Protein AF-A0A258ZJG5-F1 (afdb_monomer_lite)

Foldseek 3Di:
DPPDPPFDWAAAPDDDDKAKWKFFADPSHGPDIDGQDDPPPDDSVVVVVVRCVVSVVRHDIFIAIQDPRITTGDPPPPPPPPPD

Structure (mmCIF, N/CA/C/O backbone):
data_AF-A0A258ZJG5-F1
#
_entry.id   AF-A0A258ZJG5-F1
#
loop_
_atom_site.group_PDB
_atom_site.id
_atom_site.type_symbol
_atom_site.label_atom_id
_atom_site.label_alt_id
_atom_site.label_comp_id
_atom_site.label_asym_id
_atom_site.label_entity_id
_atom_site.label_seq_id
_atom_site.pdbx_PDB_ins_code
_atom_site.Cartn_x
_atom_site.Cartn_y
_atom_site.Cartn_z
_atom_site.occupancy
_atom_site.B_iso_or_equiv
_atom_site.auth_seq_id
_atom_site.auth_comp_id
_atom_site.auth_asym_id
_atom_site.auth_atom_id
_atom_site.pdbx_PDB_model_num
ATOM 1 N N . MET A 1 1 ? 12.635 -26.878 3.933 1.00 39.19 1 MET A N 1
ATOM 2 C CA . MET A 1 1 ? 13.076 -25.465 3.900 1.00 39.19 1 MET A CA 1
ATOM 3 C C . MET A 1 1 ? 11.971 -24.645 3.252 1.00 39.19 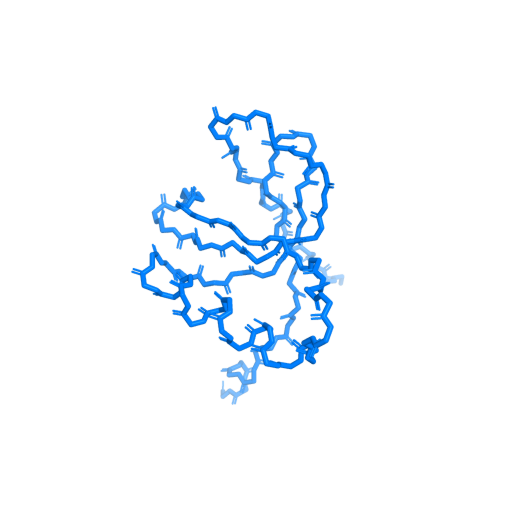1 MET A C 1
ATOM 5 O O . MET A 1 1 ? 11.590 -24.969 2.136 1.00 39.19 1 MET A O 1
ATOM 9 N N . LYS A 1 2 ? 11.383 -23.661 3.949 1.00 43.88 2 LYS A N 1
ATOM 10 C CA . LYS A 1 2 ? 10.423 -22.742 3.317 1.00 43.88 2 LYS A CA 1
ATOM 11 C C . LYS A 1 2 ? 11.227 -21.791 2.436 1.00 43.88 2 LYS A C 1
ATOM 13 O O . LYS A 1 2 ? 11.890 -20.903 2.958 1.00 43.88 2 LYS A O 1
ATOM 18 N N . ILE A 1 3 ? 11.211 -22.025 1.129 1.00 47.41 3 ILE A N 1
ATOM 19 C CA . ILE A 1 3 ? 11.754 -21.090 0.145 1.00 47.41 3 ILE A CA 1
ATOM 20 C C . ILE A 1 3 ? 10.866 -19.849 0.241 1.00 47.41 3 ILE A C 1
ATOM 22 O O . ILE A 1 3 ? 9.711 -19.876 -0.182 1.00 47.41 3 ILE A O 1
ATOM 26 N N . MET A 1 4 ? 11.350 -18.798 0.906 1.00 49.81 4 MET A N 1
ATOM 27 C CA . MET A 1 4 ? 10.672 -17.509 0.852 1.00 49.81 4 MET A CA 1
ATOM 28 C C . MET A 1 4 ? 10.716 -17.057 -0.609 1.00 49.81 4 MET A C 1
ATOM 30 O O . MET A 1 4 ? 11.799 -17.094 -1.200 1.00 49.81 4 MET A O 1
ATOM 34 N N . PRO A 1 5 ? 9.576 -16.683 -1.216 1.00 54.69 5 PRO A N 1
ATOM 35 C CA . PRO A 1 5 ? 9.600 -16.147 -2.564 1.00 54.69 5 PRO A CA 1
ATOM 36 C C . PRO A 1 5 ? 10.557 -14.947 -2.593 1.00 54.69 5 PRO A C 1
ATOM 38 O O . PRO A 1 5 ? 10.636 -14.216 -1.596 1.00 54.69 5 PRO A O 1
ATOM 41 N N . PRO A 1 6 ? 11.307 -14.757 -3.692 1.00 61.94 6 PRO A N 1
ATOM 42 C CA . PRO A 1 6 ? 12.224 -13.636 -3.815 1.00 61.94 6 PRO A CA 1
ATOM 43 C C . PRO A 1 6 ? 11.481 -12.337 -3.499 1.00 61.94 6 PRO A C 1
ATOM 45 O O . PRO A 1 6 ? 10.358 -12.119 -3.961 1.00 61.94 6 PRO A O 1
ATOM 48 N N . VAL A 1 7 ? 12.093 -11.499 -2.661 1.00 68.19 7 VAL A N 1
ATOM 49 C CA . VAL A 1 7 ? 11.535 -10.195 -2.301 1.00 68.19 7 VAL A CA 1
ATOM 50 C C . VAL A 1 7 ? 11.419 -9.384 -3.590 1.00 68.19 7 VAL A C 1
ATOM 52 O O . VAL A 1 7 ? 12.427 -9.015 -4.186 1.00 68.19 7 VAL A O 1
ATOM 55 N N . LYS A 1 8 ? 10.189 -9.164 -4.065 1.00 82.50 8 LYS A N 1
ATOM 56 C CA . LYS A 1 8 ? 9.932 -8.386 -5.281 1.00 82.50 8 LYS A CA 1
ATOM 57 C C . LYS A 1 8 ? 10.060 -6.904 -4.950 1.00 82.50 8 LYS A C 1
ATOM 59 O O . LYS A 1 8 ? 9.338 -6.414 -4.090 1.00 82.50 8 LYS A O 1
ATOM 64 N N . TYR A 1 9 ? 10.956 -6.201 -5.628 1.00 88.06 9 TYR A N 1
ATOM 65 C CA . TYR A 1 9 ? 11.113 -4.755 -5.498 1.00 88.06 9 TYR A CA 1
ATOM 66 C C . TYR A 1 9 ? 10.314 -4.071 -6.598 1.00 88.06 9 TYR A C 1
ATOM 68 O O . TYR A 1 9 ? 10.409 -4.461 -7.761 1.00 88.06 9 TYR A O 1
ATOM 76 N N . TYR A 1 10 ? 9.540 -3.053 -6.237 1.00 91.31 10 TYR A N 1
ATOM 77 C CA . TYR A 1 10 ? 8.830 -2.229 -7.205 1.00 91.31 10 TYR A CA 1
ATOM 78 C C . TYR A 1 10 ? 9.490 -0.849 -7.262 1.00 91.31 10 TYR A C 1
ATOM 80 O O . TYR A 1 10 ? 9.448 -0.133 -6.256 1.00 91.31 10 TYR A O 1
ATOM 88 N N . PRO A 1 11 ? 10.116 -0.465 -8.385 1.00 91.81 11 PRO A N 1
ATOM 89 C CA . PRO A 1 11 ? 10.766 0.833 -8.501 1.00 91.81 11 PRO A CA 1
ATOM 90 C C . PRO A 1 11 ? 9.733 1.956 -8.395 1.00 91.81 11 PRO A C 1
ATOM 92 O O . PRO A 1 11 ? 8.611 1.836 -8.891 1.00 91.81 11 PRO A O 1
ATOM 95 N N . LEU A 1 12 ? 10.112 3.049 -7.737 1.00 91.50 12 LEU A N 1
ATOM 96 C CA . LEU A 1 12 ? 9.277 4.239 -7.628 1.00 91.50 12 LEU A CA 1
ATOM 97 C C . LEU A 1 12 ? 9.736 5.294 -8.643 1.00 91.50 12 LEU A C 1
ATOM 99 O O . LEU A 1 12 ? 10.932 5.408 -8.905 1.00 91.50 12 LEU A O 1
ATOM 103 N N . PRO A 1 13 ?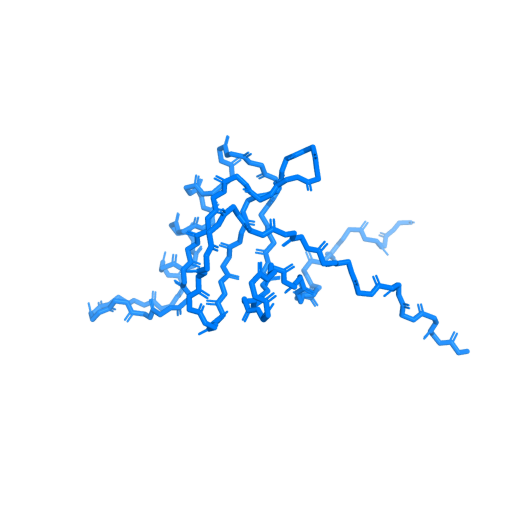 8.812 6.090 -9.211 1.00 86.31 13 PRO A N 1
ATOM 104 C CA . PRO A 1 13 ? 9.148 7.057 -10.260 1.00 86.31 13 PRO A CA 1
ATOM 105 C C . PRO A 1 13 ? 10.018 8.221 -9.761 1.00 86.31 13 PRO A C 1
ATOM 107 O O . PRO A 1 13 ? 10.644 8.918 -10.559 1.00 86.31 13 PRO A O 1
ATOM 110 N N . HIS A 1 14 ? 10.045 8.451 -8.448 1.00 86.56 14 HIS A N 1
ATOM 111 C CA . HIS A 1 14 ? 10.761 9.542 -7.791 1.00 86.56 14 HIS A CA 1
ATOM 112 C C . HIS A 1 14 ? 11.358 9.031 -6.471 1.00 86.56 14 HIS A C 1
ATOM 114 O O . HIS A 1 14 ? 10.886 8.023 -5.936 1.00 86.56 14 HIS A O 1
ATOM 120 N N . PRO A 1 15 ? 12.360 9.714 -5.896 1.00 85.38 15 PRO A N 1
ATOM 121 C CA . PRO A 1 15 ? 12.855 9.370 -4.574 1.00 85.38 15 PRO A CA 1
ATOM 122 C C . PRO A 1 15 ? 11.808 9.694 -3.498 1.00 85.38 15 PRO A C 1
ATOM 124 O O . PRO A 1 15 ? 11.560 10.853 -3.181 1.00 85.38 15 PRO A O 1
ATOM 127 N N . PHE A 1 16 ? 11.210 8.653 -2.919 1.00 89.56 16 PHE A N 1
ATOM 128 C CA . PHE A 1 16 ? 10.316 8.764 -1.765 1.00 89.56 16 PHE A CA 1
ATOM 129 C C . PHE A 1 16 ? 11.079 8.525 -0.454 1.00 89.56 16 PHE A C 1
ATOM 131 O O . PHE A 1 16 ? 12.003 7.703 -0.432 1.00 89.56 16 PHE A O 1
ATOM 138 N N . PRO A 1 17 ? 10.704 9.198 0.650 1.00 91.12 17 PRO A N 1
ATOM 139 C CA . PRO A 1 17 ? 11.314 8.954 1.948 1.00 91.12 17 PRO A CA 1
ATOM 140 C C . PRO A 1 17 ? 11.043 7.524 2.427 1.00 91.12 17 PRO A C 1
ATOM 142 O O . PRO A 1 17 ? 9.964 6.961 2.216 1.00 91.12 17 PRO A O 1
ATOM 145 N N . SER A 1 18 ? 12.027 6.932 3.099 1.00 91.94 18 SER A N 1
ATOM 146 C CA . SER A 1 18 ? 11.891 5.606 3.701 1.00 91.94 18 SER A CA 1
ATOM 147 C C . SER A 1 18 ? 10.784 5.601 4.755 1.00 91.94 18 SER A C 1
ATOM 149 O O . SER A 1 18 ? 10.709 6.491 5.597 1.00 91.94 18 SER A O 1
ATOM 151 N N . GLY A 1 19 ? 9.935 4.575 4.749 1.00 92.31 19 GLY A N 1
ATOM 152 C CA . GLY A 1 19 ? 8.829 4.483 5.702 1.00 92.31 19 GLY A CA 1
ATOM 153 C C . GLY A 1 19 ? 7.881 3.332 5.405 1.00 92.31 19 GLY A C 1
ATOM 154 O O . GLY A 1 19 ? 7.931 2.737 4.330 1.00 92.31 19 GLY A O 1
ATOM 155 N N . LYS A 1 20 ? 7.022 2.992 6.372 1.00 93.06 20 LYS A N 1
ATOM 156 C CA . LYS A 1 20 ? 5.971 1.980 6.187 1.00 93.06 20 LYS A CA 1
ATOM 157 C C . LYS A 1 20 ? 4.824 2.588 5.390 1.00 93.06 20 LYS A C 1
ATOM 159 O O . LYS A 1 20 ? 4.349 3.666 5.737 1.00 93.06 20 LYS A O 1
ATOM 164 N N . VAL A 1 21 ? 4.357 1.880 4.369 1.00 94.50 21 VAL A N 1
ATOM 165 C CA . VAL A 1 21 ? 3.308 2.360 3.462 1.00 94.50 21 VAL A CA 1
ATOM 166 C C . VAL A 1 21 ? 2.309 1.253 3.136 1.00 94.50 21 VAL A C 1
ATOM 168 O O . VAL A 1 21 ? 2.643 0.063 3.139 1.00 94.50 21 VAL A O 1
ATOM 171 N N . TRP A 1 22 ? 1.085 1.644 2.801 1.00 94.81 22 TRP A N 1
ATOM 172 C CA . TRP A 1 22 ? 0.211 0.846 1.948 1.00 94.81 22 TRP A CA 1
ATOM 173 C C . TRP A 1 22 ? 0.378 1.316 0.506 1.00 94.81 22 TRP A C 1
ATOM 175 O O . TRP A 1 22 ? 0.342 2.517 0.256 1.00 94.81 22 TRP A O 1
ATOM 185 N N . ALA A 1 23 ? 0.536 0.393 -0.436 1.00 94.62 23 ALA A N 1
ATOM 186 C CA . ALA A 1 23 ? 0.707 0.698 -1.852 1.00 94.62 23 ALA A CA 1
ATOM 187 C C . ALA A 1 23 ? -0.351 -0.017 -2.698 1.00 94.62 23 ALA A C 1
ATOM 189 O O . ALA A 1 23 ? -0.705 -1.164 -2.420 1.00 94.62 23 ALA A O 1
ATOM 190 N N . ALA A 1 24 ? -0.852 0.660 -3.728 1.00 94.62 24 ALA A N 1
ATOM 191 C CA . ALA A 1 24 ? -1.696 0.080 -4.765 1.00 94.62 24 ALA A CA 1
ATOM 192 C C . ALA A 1 24 ? -0.828 -0.348 -5.952 1.00 94.62 24 ALA A C 1
ATOM 194 O O . ALA A 1 24 ? -0.135 0.480 -6.546 1.00 94.62 24 ALA A O 1
ATOM 195 N N . ILE A 1 25 ? -0.897 -1.628 -6.312 1.00 92.31 25 ILE A N 1
ATOM 196 C CA . ILE A 1 25 ? -0.118 -2.216 -7.405 1.00 92.31 25 ILE A CA 1
ATOM 197 C C . ILE A 1 25 ? -1.069 -2.660 -8.514 1.00 92.31 25 ILE A C 1
ATOM 199 O O . ILE A 1 25 ? -2.042 -3.377 -8.255 1.00 92.31 25 ILE A O 1
ATOM 203 N N . ARG A 1 26 ? -0.786 -2.232 -9.743 1.00 91.62 26 ARG A N 1
ATOM 204 C CA . ARG A 1 26 ? -1.495 -2.624 -10.966 1.00 91.62 26 ARG A CA 1
ATOM 205 C C . ARG A 1 26 ? -0.460 -2.820 -12.064 1.00 91.62 26 ARG A C 1
ATOM 207 O O . ARG A 1 26 ? 0.431 -1.988 -12.187 1.00 91.62 26 ARG A O 1
ATOM 214 N N . ASP A 1 27 ? -0.563 -3.923 -12.800 1.00 90.38 27 ASP A N 1
ATOM 215 C CA . ASP A 1 27 ? 0.351 -4.263 -13.901 1.00 90.38 27 ASP A CA 1
ATOM 216 C C . ASP A 1 27 ? 1.834 -4.162 -13.502 1.00 90.38 27 ASP A C 1
ATOM 218 O O . ASP A 1 27 ? 2.660 -3.616 -14.222 1.00 90.38 27 ASP A O 1
ATOM 222 N N . ASP A 1 28 ? 2.157 -4.656 -12.299 1.00 88.38 28 ASP A N 1
ATOM 223 C CA . ASP A 1 28 ? 3.496 -4.608 -11.696 1.00 88.38 28 ASP A CA 1
ATOM 224 C C . ASP A 1 28 ? 4.091 -3.207 -11.462 1.00 88.38 28 ASP A C 1
ATOM 226 O O . ASP A 1 28 ? 5.280 -3.067 -11.175 1.00 88.38 28 ASP A O 1
ATOM 230 N N . VAL A 1 29 ? 3.252 -2.171 -11.468 1.00 90.88 29 VAL A N 1
ATOM 231 C CA . VAL A 1 29 ? 3.631 -0.787 -11.173 1.00 90.88 29 VAL A CA 1
ATOM 232 C C . VAL A 1 29 ? 2.946 -0.307 -9.895 1.00 90.88 29 VAL A C 1
ATOM 234 O O . VAL A 1 29 ? 1.759 -0.559 -9.660 1.00 90.88 29 VAL A O 1
ATOM 237 N N . VAL A 1 30 ? 3.687 0.421 -9.055 1.00 93.75 30 VAL A N 1
ATOM 238 C CA . VAL A 1 30 ? 3.105 1.135 -7.911 1.00 93.75 30 VAL A CA 1
ATOM 239 C C . VAL A 1 30 ? 2.397 2.377 -8.430 1.00 93.75 30 VAL A C 1
ATOM 241 O O . VAL A 1 30 ? 3.029 3.337 -8.859 1.00 93.75 30 VAL A O 1
ATOM 244 N N . THR A 1 31 ? 1.070 2.354 -8.381 1.00 93.81 31 THR A N 1
ATOM 245 C CA . THR A 1 31 ? 0.221 3.440 -8.894 1.00 93.81 31 THR A CA 1
ATOM 246 C C . THR A 1 31 ? -0.016 4.532 -7.859 1.00 93.81 31 THR A C 1
ATOM 248 O O . THR A 1 31 ? -0.183 5.696 -8.209 1.00 93.81 31 THR A O 1
ATOM 251 N N . ASN A 1 32 ? -0.067 4.163 -6.577 1.00 94.38 32 ASN A N 1
ATOM 252 C CA . ASN A 1 32 ? -0.280 5.092 -5.474 1.00 94.38 32 ASN A CA 1
ATOM 253 C C . ASN A 1 32 ? 0.214 4.476 -4.155 1.00 94.38 32 ASN A C 1
ATOM 255 O O . ASN A 1 32 ? 0.249 3.250 -4.017 1.00 94.38 32 ASN A O 1
ATOM 259 N N . MET A 1 33 ? 0.566 5.309 -3.177 1.00 94.50 33 MET A N 1
ATOM 260 C CA . MET A 1 33 ? 1.007 4.882 -1.852 1.00 94.50 33 MET A CA 1
ATOM 261 C C . MET A 1 33 ? 0.574 5.866 -0.761 1.00 94.50 33 MET A C 1
ATOM 263 O O . MET A 1 33 ? 0.493 7.069 -0.986 1.00 94.50 33 MET A O 1
ATOM 267 N N . ILE A 1 34 ? 0.313 5.344 0.436 1.00 94.88 34 ILE A N 1
ATOM 268 C CA . ILE A 1 34 ? -0.029 6.122 1.630 1.00 94.88 34 ILE A CA 1
ATOM 269 C C . ILE A 1 34 ? 0.860 5.645 2.775 1.00 94.88 34 ILE A C 1
ATOM 271 O O . ILE A 1 34 ? 0.884 4.451 3.083 1.00 94.88 34 ILE A O 1
ATOM 275 N N . TYR A 1 35 ? 1.575 6.570 3.414 1.00 93.25 35 TYR A N 1
ATOM 276 C CA . TYR A 1 35 ? 2.367 6.280 4.608 1.00 93.25 35 TYR A CA 1
ATOM 277 C C . TYR A 1 35 ? 1.467 5.893 5.775 1.00 93.25 35 TYR A C 1
ATOM 279 O O . TYR A 1 35 ? 0.402 6.465 5.971 1.00 93.25 35 TYR A 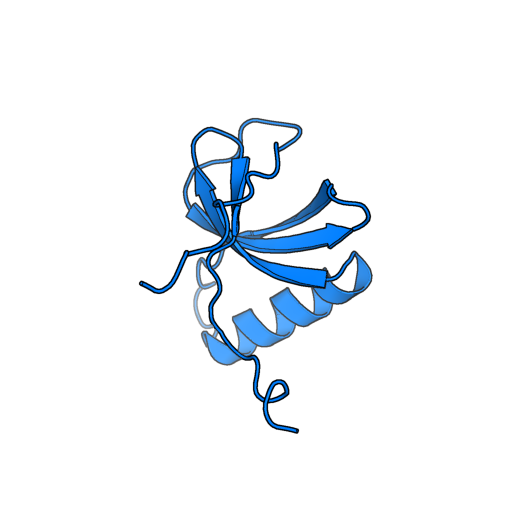O 1
ATOM 287 N N . MET A 1 36 ? 1.906 4.913 6.564 1.00 92.38 36 MET A N 1
ATOM 288 C CA . MET A 1 36 ? 1.180 4.446 7.751 1.00 92.38 36 MET A CA 1
ATOM 289 C C . MET A 1 36 ? 1.360 5.375 8.963 1.00 92.38 36 MET A C 1
ATOM 291 O O . MET A 1 36 ? 1.148 4.947 10.098 1.00 92.38 36 MET A O 1
ATOM 295 N N . GLU A 1 37 ? 1.805 6.609 8.738 1.00 88.94 37 GLU A N 1
ATOM 296 C CA . GLU A 1 37 ? 1.9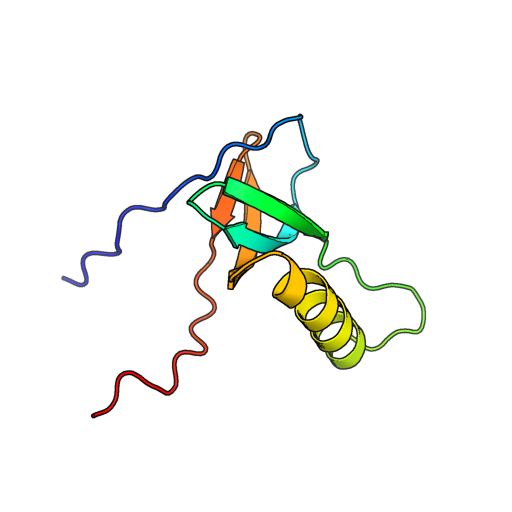02 7.624 9.776 1.00 88.94 37 GLU A CA 1
ATOM 297 C C . GLU A 1 37 ? 0.494 8.034 10.202 1.00 88.94 37 GLU A C 1
ATOM 299 O O . GLU A 1 37 ? -0.363 8.337 9.373 1.00 88.94 37 GLU A O 1
ATOM 304 N N . LEU A 1 38 ? 0.239 7.963 11.505 1.00 86.62 38 LEU A N 1
ATOM 305 C CA . LEU A 1 38 ? -1.093 8.166 12.042 1.00 86.62 38 LEU A CA 1
ATOM 306 C C . LEU A 1 38 ? -1.383 9.669 12.158 1.00 86.62 38 LEU A C 1
ATOM 308 O O . LEU A 1 38 ? -0.650 10.354 12.869 1.00 86.62 38 LEU A O 1
ATOM 312 N N . PRO A 1 39 ? -2.456 10.184 11.532 1.00 83.38 39 PRO A N 1
ATOM 313 C CA . PRO A 1 39 ? -2.885 11.558 11.755 1.00 83.38 39 PRO A CA 1
ATOM 314 C C . PRO A 1 39 ? -3.292 11.776 13.216 1.00 83.38 39 PRO A C 1
ATOM 316 O O . PRO A 1 39 ? -3.877 10.885 13.842 1.00 83.38 39 PRO A O 1
ATOM 319 N N . GLU A 1 40 ? -3.037 12.973 13.741 1.00 88.62 40 GLU A N 1
ATOM 320 C CA . GLU A 1 40 ? -3.419 13.341 15.104 1.00 88.62 40 GLU A CA 1
ATOM 321 C C . GLU A 1 40 ? -4.933 13.158 15.325 1.00 88.62 40 GLU A C 1
ATOM 323 O O . GLU A 1 40 ? -5.756 13.491 14.469 1.00 88.62 40 GLU A O 1
ATOM 328 N N . GLY A 1 41 ? -5.312 12.555 16.455 1.00 86.62 41 GLY A N 1
ATOM 329 C CA . GLY A 1 41 ? -6.716 12.309 16.806 1.00 86.62 41 GLY A CA 1
ATOM 330 C C . GLY A 1 41 ? -7.431 11.207 16.005 1.00 86.62 41 GLY A C 1
ATOM 331 O O . GLY A 1 41 ? -8.624 10.988 16.218 1.00 86.62 41 GLY A O 1
ATOM 332 N N . MET A 1 42 ? -6.751 10.480 15.108 1.00 89.88 42 MET A N 1
ATOM 333 C CA . MET A 1 42 ? -7.346 9.374 14.347 1.00 89.88 42 MET A CA 1
ATOM 334 C C . MET A 1 42 ? -6.924 8.009 14.898 1.00 89.88 42 MET A C 1
ATOM 336 O O . MET A 1 42 ? -5.755 7.773 15.177 1.00 89.88 42 MET A O 1
ATOM 340 N N . SER A 1 43 ? -7.857 7.057 14.999 1.00 91.31 43 SER A N 1
ATOM 341 C CA . SER A 1 43 ? -7.496 5.679 15.352 1.00 91.31 43 SER A CA 1
ATOM 342 C C . SER A 1 43 ? -6.821 4.954 14.183 1.00 91.31 43 SER A C 1
ATOM 344 O O . SER A 1 43 ? -7.207 5.110 13.019 1.00 91.31 43 SER A O 1
ATOM 346 N N . TYR A 1 44 ? -5.846 4.095 14.494 1.00 87.31 44 TYR A N 1
ATOM 347 C CA . TYR A 1 44 ? -5.124 3.310 13.487 1.00 87.31 44 TYR A CA 1
ATOM 348 C C . TYR A 1 44 ? -6.060 2.474 12.606 1.00 87.31 44 TYR A C 1
ATOM 350 O O . TYR A 1 44 ? -5.890 2.423 11.389 1.00 87.31 44 TYR A O 1
ATOM 358 N N . THR A 1 45 ? -7.090 1.859 13.194 1.00 90.12 45 THR A N 1
ATOM 359 C CA . THR A 1 45 ? -8.068 1.041 12.463 1.00 90.12 45 THR A CA 1
ATOM 360 C C . THR A 1 45 ? -8.829 1.856 11.420 1.00 90.12 45 THR A C 1
ATOM 362 O O . THR A 1 45 ? -8.954 1.411 10.276 1.00 90.12 45 THR A O 1
ATOM 365 N N . VAL A 1 46 ? -9.292 3.058 11.783 1.00 90.38 46 VAL A N 1
ATOM 366 C CA . VAL A 1 46 ? -10.005 3.957 10.862 1.00 90.38 46 VAL A CA 1
ATOM 367 C C . VAL A 1 46 ? -9.067 4.441 9.762 1.00 90.38 46 VAL A C 1
ATOM 369 O O . VAL A 1 46 ? -9.434 4.389 8.587 1.00 90.38 46 VAL A O 1
ATOM 372 N N . HIS A 1 47 ? -7.846 4.846 10.122 1.00 91.25 47 HIS A N 1
ATOM 373 C CA . HIS A 1 47 ? -6.843 5.280 9.154 1.00 91.25 47 HIS A CA 1
ATOM 374 C C . HIS A 1 47 ? -6.523 4.165 8.148 1.00 91.25 47 HIS A C 1
ATOM 376 O O . HIS A 1 47 ? -6.652 4.356 6.940 1.00 91.25 47 HIS A O 1
ATOM 382 N N . ARG A 1 48 ? -6.235 2.951 8.633 1.00 91.06 48 ARG A N 1
ATOM 383 C CA . ARG A 1 48 ? -5.982 1.768 7.801 1.00 91.06 48 ARG A CA 1
ATOM 384 C C . ARG A 1 48 ? -7.145 1.462 6.861 1.00 91.06 48 ARG A C 1
ATOM 386 O O . ARG A 1 48 ? -6.914 1.196 5.684 1.00 91.06 48 ARG A O 1
ATOM 393 N N . GLN A 1 49 ? -8.383 1.461 7.356 1.00 92.19 49 GLN A N 1
ATOM 394 C CA . GLN A 1 49 ? -9.557 1.168 6.528 1.00 92.19 49 GLN A CA 1
ATOM 395 C C . GLN A 1 49 ? -9.742 2.208 5.420 1.00 92.19 49 GLN A C 1
ATOM 397 O O . GLN A 1 49 ? -9.892 1.829 4.259 1.00 92.19 49 GLN A O 1
ATOM 402 N N . ARG A 1 50 ? -9.673 3.503 5.755 1.00 92.88 50 ARG A N 1
ATOM 403 C CA . ARG A 1 50 ? -9.824 4.596 4.783 1.00 92.88 50 ARG A CA 1
ATOM 404 C C . ARG A 1 50 ? -8.714 4.580 3.738 1.00 92.88 50 ARG A C 1
ATOM 406 O O . ARG A 1 50 ? -9.009 4.586 2.547 1.00 92.88 50 ARG A O 1
ATOM 413 N N . SER A 1 51 ? -7.458 4.470 4.165 1.00 93.81 51 SER A N 1
ATOM 414 C CA . SER A 1 51 ? -6.301 4.428 3.265 1.00 93.81 51 SER A CA 1
ATOM 415 C C . SER A 1 51 ? -6.379 3.241 2.303 1.00 93.81 51 SER A C 1
ATOM 417 O O . SER A 1 51 ? -6.217 3.406 1.094 1.00 93.81 51 SER A O 1
ATOM 419 N N . ARG A 1 52 ? -6.721 2.044 2.800 1.00 92.44 52 ARG A N 1
ATOM 420 C CA . ARG A 1 52 ? -6.892 0.859 1.945 1.00 92.44 52 ARG A CA 1
ATOM 421 C C . ARG A 1 52 ? -8.072 0.992 0.983 1.00 92.44 52 ARG A C 1
ATOM 423 O O . ARG A 1 52 ? -7.938 0.584 -0.166 1.00 92.44 52 ARG A O 1
ATOM 430 N N . ALA A 1 53 ? -9.195 1.567 1.416 1.00 93.38 53 ALA A N 1
ATOM 431 C CA . ALA A 1 53 ? -10.354 1.793 0.553 1.00 93.38 53 ALA A CA 1
ATOM 432 C C . ALA A 1 53 ? -10.040 2.769 -0.594 1.00 93.38 53 ALA A C 1
ATOM 434 O O . ALA A 1 53 ? -10.430 2.525 -1.735 1.00 93.38 53 ALA A O 1
ATOM 435 N N . THR A 1 54 ? -9.286 3.835 -0.314 1.00 94.44 54 THR A N 1
ATOM 436 C CA . THR A 1 54 ? -8.811 4.780 -1.335 1.00 94.44 54 THR A CA 1
ATOM 437 C C . THR A 1 54 ? -7.881 4.098 -2.340 1.00 94.44 54 THR A C 1
ATOM 439 O O . THR A 1 54 ? -8.067 4.239 -3.548 1.00 94.44 54 THR A O 1
ATOM 442 N N . LEU A 1 55 ? -6.912 3.312 -1.860 1.00 94.31 55 LEU A N 1
ATOM 443 C CA . LEU A 1 55 ? -5.930 2.620 -2.703 1.00 94.31 55 LEU A CA 1
ATOM 444 C C . LEU A 1 55 ? -6.544 1.508 -3.565 1.00 94.31 55 LEU A C 1
ATOM 446 O O . LEU A 1 55 ? -6.096 1.300 -4.691 1.00 94.31 55 LEU A O 1
ATOM 450 N N . ALA A 1 56 ? -7.592 0.835 -3.083 1.00 91.75 56 ALA A N 1
ATOM 451 C CA . ALA A 1 56 ? -8.242 -0.269 -3.794 1.00 91.75 56 ALA A CA 1
ATOM 452 C C . ALA A 1 56 ? -8.838 0.134 -5.156 1.00 91.75 56 ALA A C 1
ATOM 454 O O . ALA A 1 56 ? -9.030 -0.718 -6.018 1.00 91.75 56 ALA A O 1
ATOM 455 N N . ARG A 1 57 ? -9.085 1.432 -5.386 1.00 92.00 57 ARG A N 1
ATOM 456 C CA . ARG A 1 57 ? -9.525 1.959 -6.691 1.00 92.00 57 ARG A CA 1
ATOM 457 C C . ARG A 1 57 ? -8.425 1.903 -7.757 1.00 92.00 57 ARG A C 1
ATOM 459 O O . ARG A 1 57 ? -8.721 1.847 -8.949 1.00 92.00 57 ARG A O 1
ATOM 466 N N . ASN A 1 58 ? -7.162 1.894 -7.331 1.00 89.38 58 ASN A N 1
ATOM 467 C CA . ASN A 1 58 ? -5.993 2.002 -8.204 1.00 89.38 58 ASN A CA 1
ATOM 468 C C . ASN A 1 58 ? -5.286 0.658 -8.432 1.00 89.38 58 ASN A C 1
ATOM 470 O O . ASN A 1 58 ? -4.545 0.520 -9.397 1.00 89.38 58 ASN A O 1
ATOM 474 N N . GLY A 1 59 ? -5.552 -0.370 -7.623 1.00 91.00 59 GLY A N 1
ATOM 475 C CA . GLY A 1 59 ? -4.937 -1.687 -7.789 1.00 91.00 59 GLY A CA 1
ATOM 476 C C . GLY A 1 59 ? -5.095 -2.583 -6.566 1.00 91.00 59 GLY A C 1
ATOM 477 O O . GLY A 1 59 ? -5.832 -2.269 -5.629 1.00 91.00 59 GLY A O 1
ATOM 478 N N . VAL A 1 60 ? -4.372 -3.702 -6.564 1.00 90.62 60 VAL A N 1
ATOM 479 C CA . VAL A 1 60 ? -4.295 -4.591 -5.400 1.00 90.62 60 VAL A CA 1
ATOM 480 C C . VAL A 1 60 ? -3.502 -3.879 -4.310 1.00 90.62 60 VAL A C 1
ATOM 482 O O . VAL A 1 60 ? -2.436 -3.330 -4.580 1.00 90.62 60 VAL A O 1
ATOM 485 N N . VAL A 1 61 ? -4.023 -3.862 -3.081 1.00 92.00 61 VAL A N 1
ATOM 486 C CA . VAL A 1 61 ? -3.425 -3.092 -1.981 1.00 92.00 61 VAL A CA 1
ATOM 487 C C . VAL A 1 61 ? -2.532 -3.961 -1.107 1.00 92.00 61 VAL A C 1
ATOM 489 O O . VAL A 1 61 ? -3.013 -4.852 -0.399 1.00 92.00 61 VAL A O 1
ATOM 492 N N . TRP A 1 62 ? -1.254 -3.606 -1.066 1.00 91.31 62 TRP A N 1
ATOM 493 C CA . TRP A 1 62 ? -0.203 -4.283 -0.316 1.00 91.31 62 TRP A CA 1
ATOM 494 C C . TRP A 1 62 ? 0.288 -3.413 0.839 1.00 91.31 62 TRP A C 1
ATOM 496 O O . TRP A 1 62 ? 0.320 -2.190 0.728 1.00 91.31 62 TRP A O 1
ATOM 506 N N . SER A 1 63 ? 0.677 -4.029 1.954 1.00 91.69 63 SER A N 1
ATOM 507 C CA . SER A 1 63 ? 1.500 -3.370 2.972 1.00 91.69 63 SER A CA 1
ATOM 508 C C . SER A 1 63 ? 2.979 -3.615 2.684 1.00 91.69 63 SER A C 1
ATOM 510 O O . SER A 1 63 ? 3.371 -4.635 2.117 1.00 91.69 63 SER A O 1
ATOM 512 N N . GLY A 1 64 ? 3.820 -2.652 3.042 1.00 93.12 64 GLY A N 1
ATOM 513 C CA . GLY A 1 64 ? 5.255 -2.753 2.826 1.00 93.12 64 GLY A CA 1
ATOM 514 C C . GLY A 1 64 ? 6.002 -1.547 3.363 1.00 93.12 64 GLY A C 1
ATOM 515 O O . GLY A 1 64 ? 5.511 -0.830 4.242 1.00 93.12 64 GLY A O 1
ATOM 516 N N . ARG A 1 65 ? 7.205 -1.330 2.842 1.00 93.94 65 ARG A N 1
ATOM 517 C CA . ARG A 1 65 ? 8.014 -0.149 3.141 1.00 93.94 65 ARG A CA 1
ATOM 518 C C . ARG A 1 65 ? 8.707 0.378 1.898 1.00 93.94 65 ARG A C 1
ATOM 520 O O . ARG A 1 65 ? 8.967 -0.371 0.965 1.00 93.94 65 ARG A O 1
ATOM 527 N N . VAL A 1 66 ? 9.005 1.667 1.916 1.00 93.81 66 VAL A N 1
ATOM 528 C CA . VAL A 1 66 ? 9.918 2.288 0.961 1.00 93.81 66 VAL A CA 1
ATOM 529 C C . VAL A 1 66 ? 11.350 2.059 1.448 1.00 93.81 66 VAL A C 1
ATOM 531 O O . VAL A 1 66 ? 11.667 2.355 2.603 1.00 93.81 66 VAL A O 1
ATOM 534 N N . GLU A 1 67 ? 12.194 1.506 0.580 1.00 91.06 67 GLU A N 1
ATOM 535 C CA . GLU A 1 67 ? 13.629 1.282 0.787 1.00 91.06 67 GLU A CA 1
ATOM 536 C C . GLU A 1 67 ? 14.371 1.503 -0.521 1.00 91.06 67 GLU A C 1
ATOM 538 O O . GLU A 1 67 ? 13.953 0.963 -1.542 1.00 91.06 67 GLU A O 1
ATOM 543 N N . ASN A 1 68 ? 15.484 2.241 -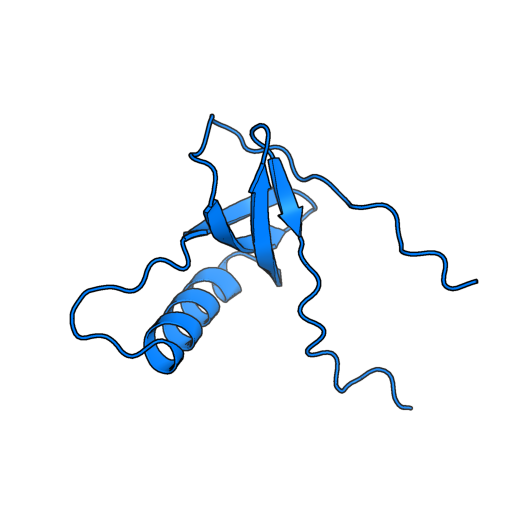0.500 1.00 87.00 68 ASN A N 1
ATOM 544 C CA . ASN A 1 68 ? 16.342 2.428 -1.678 1.00 87.00 68 ASN A CA 1
ATOM 545 C C . ASN A 1 68 ? 15.539 2.821 -2.937 1.00 87.00 68 ASN A C 1
ATOM 547 O O . ASN A 1 68 ? 15.729 2.257 -4.011 1.00 87.00 68 ASN A O 1
ATOM 551 N N . HIS A 1 69 ? 14.584 3.746 -2.776 1.00 87.06 69 HIS A N 1
ATOM 552 C CA . HIS A 1 69 ? 13.680 4.220 -3.838 1.00 87.06 69 HIS A CA 1
ATOM 553 C C . HIS A 1 69 ? 12.769 3.146 -4.459 1.00 87.06 69 HIS A C 1
ATOM 555 O O . HIS A 1 69 ? 12.211 3.341 -5.536 1.00 87.06 69 HIS A O 1
ATOM 561 N N . CYS A 1 70 ? 12.576 2.027 -3.766 1.00 91.38 70 CYS A N 1
ATOM 562 C CA . CYS A 1 70 ? 11.673 0.956 -4.154 1.00 91.38 70 CYS A CA 1
ATOM 563 C C . CYS A 1 70 ? 10.600 0.754 -3.086 1.00 91.38 70 CYS A C 1
ATOM 565 O O . CYS A 1 70 ? 10.858 0.873 -1.888 1.00 91.38 70 CYS A O 1
ATOM 567 N N . PHE A 1 71 ? 9.400 0.373 -3.507 1.00 93.00 71 PHE A N 1
ATOM 568 C CA . PHE A 1 71 ? 8.446 -0.266 -2.617 1.00 93.00 71 PHE A CA 1
ATOM 569 C C . PHE A 1 71 ? 8.820 -1.742 -2.454 1.00 93.00 71 PHE A C 1
ATOM 571 O O . PHE A 1 71 ? 8.953 -2.488 -3.426 1.00 93.00 71 PHE A O 1
ATOM 578 N N . VAL A 1 72 ? 8.963 -2.152 -1.199 1.00 93.00 72 VAL A N 1
ATOM 579 C CA . VAL A 1 72 ? 9.246 -3.520 -0.785 1.00 93.00 72 VAL A CA 1
ATOM 580 C C . VAL A 1 72 ? 8.002 -4.056 -0.073 1.00 93.00 72 VAL A C 1
ATOM 582 O O . VAL A 1 72 ? 7.700 -3.614 1.044 1.00 93.00 72 VAL A O 1
ATOM 585 N N . PRO A 1 73 ? 7.243 -4.980 -0.689 1.00 89.75 73 PRO A N 1
ATOM 586 C CA . PRO A 1 73 ? 6.077 -5.576 -0.068 1.00 89.75 73 PRO A CA 1
ATOM 587 C C . PRO A 1 73 ? 6.518 -6.372 1.157 1.00 89.75 73 PRO A C 1
ATOM 589 O O . PRO A 1 73 ? 7.413 -7.217 1.101 1.00 89.75 73 PRO A O 1
ATOM 592 N N . ARG A 1 74 ? 5.844 -6.135 2.277 1.00 81.00 74 ARG A N 1
ATOM 593 C CA . ARG A 1 74 ? 5.936 -6.985 3.455 1.00 81.00 74 ARG A CA 1
ATOM 594 C C . ARG A 1 74 ? 4.624 -7.743 3.490 1.00 81.00 74 ARG A C 1
ATOM 596 O O . ARG A 1 74 ? 3.590 -7.137 3.742 1.00 81.00 74 ARG A O 1
ATOM 603 N N . PHE A 1 75 ? 4.647 -9.040 3.195 1.00 63.19 75 PHE A N 1
ATOM 604 C CA . PHE A 1 75 ? 3.457 -9.877 3.325 1.00 63.19 75 PHE A CA 1
ATOM 605 C C . PHE A 1 75 ? 3.004 -9.869 4.795 1.00 63.19 75 PHE A C 1
ATOM 607 O O . PHE A 1 75 ? 3.410 -10.713 5.590 1.00 63.19 75 PHE 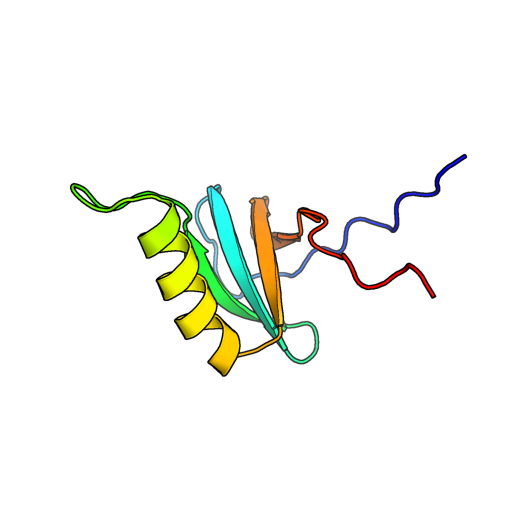A O 1
ATOM 614 N N . GLU A 1 76 ? 2.149 -8.926 5.186 1.00 47.47 76 GLU A N 1
ATOM 615 C CA . GLU A 1 76 ? 1.227 -9.161 6.286 1.00 47.47 76 GLU A CA 1
ATOM 616 C C . GLU A 1 76 ? 0.208 -10.145 5.735 1.00 47.47 76 GLU A C 1
ATOM 618 O O . GLU A 1 76 ? -0.776 -9.758 5.107 1.00 47.47 76 GLU A O 1
ATOM 623 N N . SER A 1 77 ? 0.508 -11.435 5.882 1.00 36.56 77 SER A N 1
ATOM 624 C CA . SER A 1 77 ? -0.417 -12.521 5.583 1.00 36.56 77 SER A CA 1
ATOM 625 C C . SER A 1 77 ? -1.752 -12.249 6.283 1.00 36.56 77 SER A C 1
ATOM 627 O O . SER A 1 77 ? -1.956 -12.608 7.438 1.00 36.56 77 SER A O 1
ATOM 629 N N . THR A 1 78 ? -2.678 -11.630 5.562 1.00 40.22 78 THR A N 1
ATOM 630 C CA . THR A 1 78 ? -4.116 -11.779 5.769 1.00 40.22 78 THR A CA 1
ATOM 631 C C . THR A 1 78 ? -4.657 -12.574 4.592 1.00 40.22 78 THR A C 1
ATOM 633 O O . THR A 1 78 ? -5.589 -12.160 3.913 1.00 40.22 78 THR A O 1
ATOM 636 N N . ASP A 1 79 ? -4.039 -13.727 4.332 1.00 36.97 79 ASP A N 1
ATOM 637 C CA . ASP A 1 79 ? -4.623 -14.726 3.452 1.00 36.97 79 ASP A CA 1
ATOM 638 C C . ASP A 1 79 ? -5.311 -15.797 4.305 1.00 36.97 79 ASP A C 1
ATOM 640 O O . ASP A 1 79 ? -4.716 -16.780 4.740 1.00 36.97 79 ASP A O 1
ATOM 644 N N . HIS A 1 80 ? -6.592 -15.567 4.592 1.00 40.69 80 HIS A N 1
ATOM 645 C CA . HIS A 1 80 ? -7.493 -16.586 5.135 1.00 40.69 80 HIS A CA 1
ATOM 646 C C . HIS A 1 80 ? -8.123 -17.453 4.021 1.00 40.69 80 HIS A C 1
ATOM 648 O O . HIS A 1 80 ? -9.130 -18.113 4.269 1.00 40.69 80 HIS A O 1
ATOM 654 N N . ARG A 1 81 ? -7.586 -17.466 2.789 1.00 39.88 81 ARG A N 1
ATOM 655 C CA . ARG A 1 81 ? -8.180 -18.180 1.643 1.00 39.88 81 ARG A CA 1
ATOM 656 C C . ARG A 1 81 ? -7.294 -19.237 0.977 1.00 39.88 81 ARG A C 1
ATOM 658 O O . ARG A 1 81 ? -7.753 -19.858 0.028 1.00 39.88 81 ARG A O 1
ATOM 665 N N . LEU A 1 82 ? -6.135 -19.576 1.541 1.00 40.06 82 LEU A N 1
ATOM 666 C CA . LEU A 1 82 ? -5.363 -20.776 1.162 1.00 40.06 82 LEU A CA 1
ATOM 667 C C . LEU A 1 82 ? -5.591 -21.963 2.123 1.00 40.06 82 LEU A C 1
ATOM 669 O O . LEU A 1 82 ? -4.658 -22.643 2.544 1.00 40.06 82 LEU A O 1
ATOM 673 N N . LYS A 1 83 ? -6.853 -22.208 2.489 1.00 36.66 83 LYS A N 1
ATOM 674 C CA . LYS A 1 83 ? -7.319 -23.493 3.034 1.00 36.66 83 LYS A CA 1
ATOM 675 C C . LYS A 1 83 ? -8.575 -23.923 2.278 1.00 36.66 83 LYS A C 1
ATOM 677 O O . LYS A 1 83 ? -9.685 -23.699 2.755 1.00 36.66 83 LYS A O 1
ATOM 682 N N . LYS A 1 84 ? -8.393 -24.504 1.099 1.00 34.88 84 LYS A N 1
ATOM 683 C CA . LYS A 1 84 ? -9.308 -25.488 0.520 1.00 34.88 84 LYS A CA 1
ATOM 684 C C . LYS A 1 84 ? -8.483 -26.528 -0.211 1.00 34.88 84 LYS A C 1
ATOM 686 O O . LYS A 1 84 ? -7.496 -26.110 -0.851 1.00 34.88 84 LYS A O 1
#

Radius of gyration: 13.71 Å; chains: 1; bounding box: 27×39×31 Å

Secondary structure (DSSP, 8-state):
---PPP---EE-SS-PPSEEEEEEEETTEEEEEEE-PPPTT--HHHHHHHHHHHHTTTSEEEEEEEETTEEEE-----------

pLDDT: mean 81.85, std 18.82, range [34.88, 94.88]

Sequence (84 aa):
MKIMPPVKYYPLPHPFPSGKVWAAIRDDVVTNMIYMELPEGMSYTVHRQRSRATLARNGVVWSGRVENHCFVPRFESTDHRLKK